Protein AF-A0A2H0J052-F1 (afdb_monomer_lite)

Foldseek 3Di:
DDQQKDDKDWDDPPDDLPPDDPVDVVVSCCVVPPSHVCCVVVVDTDIDIDGPVD

Sequence (54 aa):
MNLDVQAPQPLRPTHRCDGFSSSEPELDGWLVRRAYANQPSGASRTFVVVDAQD

pLDDT: mean 91.6, std 8.34, range [50.47, 97.19]

Structure (mmCIF, N/CA/C/O backbone):
data_AF-A0A2H0J052-F1
#
_entry.id   AF-A0A2H0J052-F1
#
loop_
_atom_site.group_PDB
_atom_site.id
_atom_site.type_symbol
_atom_site.label_atom_id
_atom_site.label_alt_id
_atom_site.label_comp_id
_atom_site.label_asym_id
_atom_site.label_entity_id
_atom_site.label_seq_id
_atom_site.pdbx_PDB_ins_code
_atom_site.Cartn_x
_atom_site.Cartn_y
_atom_site.Cartn_z
_atom_site.occupancy
_atom_site.B_iso_or_equiv
_atom_site.auth_seq_id
_atom_site.auth_comp_id
_atom_site.auth_asym_id
_atom_site.auth_atom_id
_atom_site.pdbx_PDB_model_num
ATOM 1 N N . MET A 1 1 ? -19.023 11.341 10.969 1.00 50.47 1 MET A N 1
ATOM 2 C CA . MET A 1 1 ? -18.254 10.082 10.911 1.00 50.47 1 MET A CA 1
ATOM 3 C C . MET A 1 1 ? -16.883 10.377 11.474 1.00 50.47 1 MET A C 1
ATOM 5 O O . MET A 1 1 ? -16.200 11.214 10.901 1.00 50.47 1 MET A O 1
ATOM 9 N N . ASN A 1 2 ? -16.534 9.783 12.612 1.00 72.25 2 ASN A N 1
ATOM 10 C CA . ASN A 1 2 ? -15.152 9.769 13.080 1.00 72.25 2 ASN A CA 1
ATOM 11 C C . ASN A 1 2 ? -14.562 8.446 12.595 1.00 72.25 2 ASN A C 1
ATOM 13 O O . ASN A 1 2 ? -15.166 7.404 12.841 1.00 72.25 2 ASN A O 1
ATOM 17 N N . LEU A 1 3 ? -13.463 8.507 11.851 1.00 80.25 3 LEU A N 1
ATOM 18 C CA . LEU A 1 3 ? -12.742 7.317 11.421 1.00 80.25 3 LEU A CA 1
ATOM 19 C C . LEU A 1 3 ? -11.855 6.908 12.599 1.00 80.25 3 LEU A C 1
ATOM 21 O O . LEU A 1 3 ? -10.876 7.596 12.890 1.00 80.25 3 LEU A O 1
ATOM 25 N N . ASP A 1 4 ? -12.257 5.871 13.332 1.00 92.38 4 ASP A N 1
ATOM 26 C CA . ASP A 1 4 ? -11.441 5.331 14.416 1.00 92.38 4 ASP A CA 1
ATOM 27 C C . ASP A 1 4 ? -10.357 4.461 13.790 1.00 92.38 4 ASP A C 1
ATOM 29 O O . ASP A 1 4 ? -10.622 3.369 13.294 1.00 92.38 4 ASP A O 1
ATOM 33 N N . VAL A 1 5 ? -9.147 5.003 13.707 1.00 93.62 5 VAL A N 1
ATOM 34 C CA . VAL A 1 5 ? -8.028 4.349 13.038 1.00 93.62 5 VAL A CA 1
ATOM 35 C C . VAL A 1 5 ? -6.866 4.181 13.992 1.00 93.62 5 VAL A C 1
ATOM 37 O O . VAL A 1 5 ? -6.554 5.052 14.807 1.00 93.62 5 VAL A O 1
ATOM 40 N N . GLN A 1 6 ? -6.186 3.052 13.857 1.00 93.81 6 GLN A N 1
ATOM 41 C CA . GLN A 1 6 ? -4.954 2.796 14.583 1.00 93.81 6 GLN A CA 1
ATOM 42 C C . GLN A 1 6 ? -3.837 3.738 14.117 1.00 93.81 6 GLN A C 1
ATOM 44 O O . GLN A 1 6 ? -3.872 4.311 13.022 1.00 93.81 6 GLN A O 1
ATOM 49 N N . ALA A 1 7 ? -2.798 3.864 14.946 1.00 95.31 7 ALA A N 1
ATOM 50 C CA . ALA A 1 7 ? -1.596 4.596 14.569 1.00 95.31 7 ALA A CA 1
ATOM 51 C C . ALA A 1 7 ? -0.980 4.021 13.271 1.00 95.31 7 ALA A C 1
ATOM 53 O O . ALA A 1 7 ? -1.030 2.805 13.059 1.00 95.31 7 ALA A O 1
ATOM 54 N N . PRO A 1 8 ? -0.359 4.859 12.418 1.00 96.75 8 PRO A N 1
ATOM 55 C CA . PRO A 1 8 ? 0.266 4.396 11.187 1.00 96.75 8 PRO A CA 1
ATOM 56 C C . PRO A 1 8 ? 1.281 3.276 11.434 1.00 96.75 8 PRO A C 1
ATOM 58 O O . PRO A 1 8 ? 2.187 3.406 12.260 1.00 96.75 8 PRO A O 1
ATOM 61 N N . GLN A 1 9 ? 1.165 2.193 10.673 1.00 96.38 9 GLN A N 1
ATOM 62 C CA . GLN A 1 9 ? 2.015 1.012 10.791 1.00 96.38 9 GLN A CA 1
ATOM 63 C C . GLN A 1 9 ? 2.614 0.604 9.439 1.00 96.38 9 GLN A C 1
ATOM 65 O O . GLN A 1 9 ? 2.005 0.852 8.398 1.00 96.38 9 GLN A O 1
ATOM 70 N N . PRO A 1 10 ? 3.811 -0.016 9.410 1.00 96.75 10 PRO A N 1
ATOM 71 C CA . PRO A 1 10 ? 4.401 -0.508 8.166 1.00 96.75 10 PRO A CA 1
ATOM 72 C C . PRO A 1 10 ? 3.482 -1.518 7.475 1.00 96.75 10 PRO A C 1
ATOM 74 O O . PRO A 1 10 ? 2.902 -2.365 8.153 1.00 96.75 10 PRO A O 1
ATOM 77 N N . LEU A 1 11 ? 3.389 -1.480 6.144 1.00 96.25 11 LEU A N 1
ATOM 78 C CA . LEU A 1 11 ? 2.604 -2.447 5.376 1.00 96.25 11 LEU A CA 1
ATOM 79 C C . LEU A 1 11 ? 3.096 -3.882 5.640 1.00 96.25 11 LEU A C 1
ATOM 81 O O . LEU A 1 11 ? 4.293 -4.165 5.585 1.00 96.25 11 LEU A O 1
ATOM 85 N N . ARG A 1 12 ? 2.162 -4.793 5.922 1.00 93.44 12 ARG A N 1
ATOM 86 C CA . ARG A 1 12 ? 2.402 -6.212 6.207 1.00 93.44 12 ARG A CA 1
ATOM 87 C C . ARG A 1 12 ? 1.422 -7.066 5.404 1.00 93.44 12 ARG A C 1
ATOM 89 O O . ARG A 1 12 ? 0.316 -6.593 5.158 1.00 93.44 12 ARG A O 1
ATOM 96 N N . PRO A 1 13 ? 1.763 -8.328 5.079 1.00 90.06 13 PRO A N 1
ATOM 97 C CA . PRO A 1 13 ? 0.855 -9.249 4.382 1.00 90.06 13 PRO A CA 1
ATOM 98 C C . PRO A 1 13 ? -0.491 -9.487 5.085 1.00 90.06 13 PRO A C 1
ATOM 100 O O . PRO A 1 13 ? -1.430 -9.952 4.457 1.00 90.06 13 PRO A O 1
ATOM 103 N N . THR A 1 14 ? -0.587 -9.182 6.382 1.00 91.38 14 THR A N 1
ATOM 104 C CA . THR A 1 14 ? -1.821 -9.284 7.171 1.00 91.38 14 THR A CA 1
ATOM 105 C C . THR A 1 14 ? -2.814 -8.154 6.903 1.00 91.38 14 THR A C 1
ATOM 107 O O . THR A 1 14 ? -3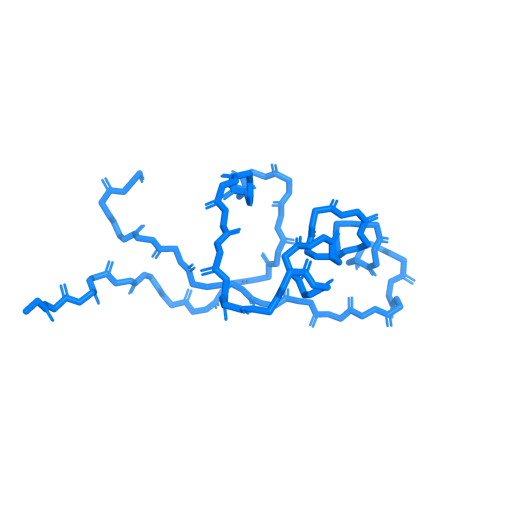.982 -8.292 7.248 1.00 91.38 14 THR A O 1
ATOM 110 N N . HIS A 1 15 ? -2.381 -7.030 6.324 1.00 92.88 15 HIS A N 1
ATOM 111 C CA . HIS A 1 15 ? -3.292 -5.944 5.970 1.00 92.88 15 HIS A CA 1
ATOM 11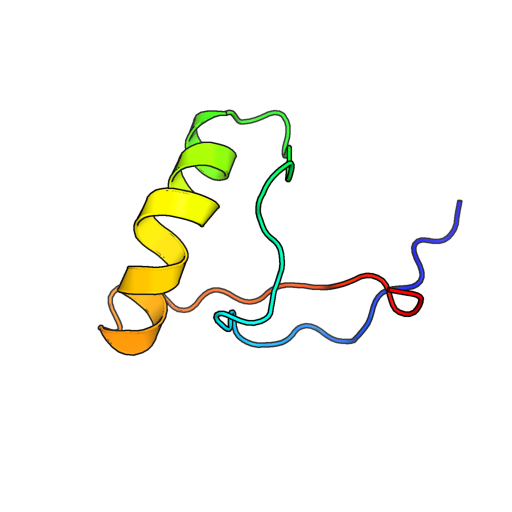2 C C . HIS A 1 15 ? -4.074 -6.318 4.717 1.00 92.88 15 HIS A C 1
ATOM 114 O O . HIS A 1 15 ? -3.480 -6.724 3.720 1.00 92.88 15 HIS A O 1
ATOM 120 N N . ARG A 1 16 ? -5.395 -6.148 4.763 1.00 90.38 16 ARG A N 1
ATOM 121 C CA . ARG A 1 16 ? -6.289 -6.383 3.629 1.00 90.38 16 ARG A CA 1
ATOM 122 C C . ARG A 1 16 ? -6.340 -5.122 2.771 1.00 90.38 16 ARG A C 1
ATOM 124 O O . ARG A 1 16 ? -6.977 -4.146 3.149 1.00 90.38 16 ARG A O 1
ATOM 131 N N . CYS A 1 17 ? -5.644 -5.130 1.637 1.00 90.50 17 CYS A N 1
ATOM 132 C CA . CYS A 1 17 ? -5.677 -4.017 0.680 1.00 90.50 17 CYS A CA 1
ATOM 133 C C . CYS A 1 17 ? -6.651 -4.248 -0.486 1.00 90.50 17 CYS A C 1
ATOM 135 O O . CYS A 1 17 ? -6.894 -3.330 -1.268 1.00 90.50 17 CYS A O 1
ATOM 137 N N . ASP A 1 18 ? -7.223 -5.449 -0.606 1.00 87.44 18 ASP A N 1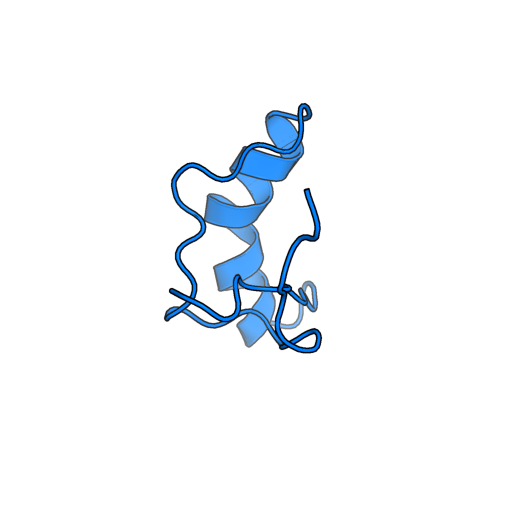
ATOM 138 C CA . ASP A 1 18 ? -8.250 -5.737 -1.604 1.00 87.44 18 ASP A CA 1
ATOM 139 C C . ASP A 1 18 ? -9.503 -4.894 -1.340 1.00 87.44 18 ASP A C 1
ATOM 141 O O . ASP A 1 18 ? -10.034 -4.875 -0.231 1.00 87.44 18 ASP A O 1
ATOM 145 N N . GLY A 1 19 ? -9.982 -4.195 -2.369 1.00 87.31 19 GLY A N 1
ATOM 146 C CA . GLY A 1 19 ? -11.136 -3.299 -2.258 1.00 87.31 19 GLY A CA 1
ATOM 147 C C . GLY A 1 19 ? -10.818 -1.899 -1.721 1.00 87.31 19 GLY A C 1
ATOM 148 O O . GLY A 1 19 ? -11.737 -1.092 -1.595 1.00 87.31 19 GLY A O 1
ATOM 149 N N . PHE A 1 20 ? -9.547 -1.576 -1.450 1.00 92.31 20 PHE A N 1
ATOM 150 C CA . PHE A 1 20 ? -9.132 -0.193 -1.211 1.00 92.31 20 PHE A CA 1
ATOM 151 C C . PHE A 1 20 ? -9.379 0.656 -2.467 1.00 92.31 20 PHE A C 1
ATOM 153 O O . PHE A 1 20 ? -9.007 0.245 -3.567 1.00 92.31 20 PHE A O 1
ATOM 160 N N . SER A 1 21 ? -9.994 1.832 -2.298 1.00 94.50 21 SER A N 1
ATOM 161 C CA . SER A 1 21 ? -10.204 2.780 -3.393 1.00 94.50 21 SER A CA 1
ATOM 162 C C . SER A 1 21 ? -9.913 4.215 -2.972 1.00 94.50 21 SER A C 1
ATOM 164 O O . SER A 1 21 ? -10.564 4.762 -2.082 1.00 94.50 21 SER A O 1
ATOM 166 N N . SER A 1 22 ? -8.932 4.824 -3.633 1.00 92.56 22 SER A N 1
ATOM 167 C CA . SER A 1 22 ? -8.429 6.172 -3.349 1.00 92.56 22 SER A CA 1
ATOM 168 C C . SER A 1 22 ? -8.896 7.233 -4.344 1.00 92.56 22 SER A C 1
ATOM 170 O O . SER A 1 22 ? -8.341 8.327 -4.361 1.00 92.56 22 SER A O 1
ATOM 172 N N . SER A 1 23 ? -9.893 6.929 -5.183 1.00 95.00 23 SER A N 1
ATOM 173 C CA . SER A 1 23 ? -10.293 7.693 -6.383 1.00 95.00 23 SER A CA 1
ATOM 174 C C . SER A 1 23 ? -9.254 7.754 -7.512 1.00 95.00 23 SER A C 1
ATOM 176 O O . SER A 1 23 ? -9.605 8.156 -8.617 1.00 95.00 23 SER A O 1
ATOM 178 N N . GLU A 1 24 ? -8.035 7.263 -7.273 1.00 96.81 24 GLU A N 1
ATOM 179 C CA . GLU A 1 24 ? -6.952 7.135 -8.249 1.00 96.81 24 GLU A CA 1
ATOM 180 C C . GLU A 1 24 ? -6.653 5.647 -8.519 1.00 96.81 24 GLU A C 1
ATOM 182 O O . GLU A 1 24 ? -5.874 5.020 -7.790 1.00 96.81 24 GLU A O 1
ATOM 187 N N . PRO A 1 25 ? -7.236 5.042 -9.575 1.00 94.06 25 PRO A N 1
ATOM 188 C CA . PRO A 1 25 ? -7.130 3.601 -9.826 1.00 94.06 25 PRO A CA 1
ATOM 189 C C . PRO A 1 25 ? -5.693 3.097 -10.010 1.00 94.06 25 PRO A C 1
ATOM 191 O O . PRO A 1 25 ? -5.392 1.931 -9.740 1.00 94.06 25 PRO A O 1
ATOM 194 N N . GLU A 1 26 ? -4.790 3.964 -10.476 1.00 95.62 26 GLU A N 1
ATOM 195 C CA . GLU A 1 26 ? -3.370 3.638 -10.613 1.00 95.62 26 GLU A CA 1
ATOM 196 C C . GLU A 1 26 ? -2.706 3.404 -9.249 1.00 95.62 26 GLU A C 1
ATOM 198 O O . GLU A 1 26 ? -1.908 2.472 -9.110 1.00 95.62 26 GLU A O 1
ATOM 203 N N . LEU A 1 27 ? -3.072 4.191 -8.230 1.00 95.75 27 LEU A N 1
ATOM 204 C CA . LEU A 1 27 ? -2.564 4.033 -6.866 1.00 95.75 27 LEU A CA 1
ATOM 205 C C . LEU A 1 27 ? -3.157 2.797 -6.187 1.00 95.75 27 LEU A C 1
ATOM 207 O O . LEU A 1 27 ? -2.422 2.055 -5.533 1.00 95.75 27 LEU A O 1
ATOM 211 N N . ASP A 1 28 ? -4.442 2.518 -6.411 1.00 94.81 28 ASP A N 1
ATOM 212 C CA . ASP A 1 28 ? -5.106 1.306 -5.911 1.00 94.81 28 ASP A CA 1
ATOM 213 C C . ASP A 1 28 ? -4.428 0.047 -6.484 1.00 94.81 28 ASP A C 1
ATOM 215 O O . ASP A 1 28 ? -4.042 -0.879 -5.762 1.00 94.81 28 ASP A O 1
ATOM 219 N N . GLY A 1 29 ? -4.184 0.047 -7.800 1.00 94.38 29 GLY A N 1
ATOM 220 C CA . GLY A 1 29 ? -3.461 -1.024 -8.480 1.00 94.38 29 GLY A CA 1
ATOM 221 C C . GLY A 1 29 ? -2.012 -1.157 -8.009 1.00 94.38 29 GLY A C 1
ATOM 222 O O . GLY A 1 29 ? -1.503 -2.275 -7.881 1.00 94.38 29 GLY A O 1
ATOM 223 N N . TRP A 1 30 ? -1.338 -0.039 -7.730 1.00 95.50 30 TRP A N 1
ATOM 224 C CA . TRP A 1 30 ? 0.021 -0.036 -7.196 1.00 95.50 30 TRP A CA 1
ATOM 225 C C . TRP A 1 30 ? 0.090 -0.637 -5.787 1.00 95.50 30 TRP A C 1
ATOM 227 O O . TRP A 1 30 ? 0.989 -1.441 -5.520 1.00 95.50 30 TRP A O 1
ATOM 237 N N . LEU A 1 31 ? -0.863 -0.310 -4.908 1.00 94.69 31 LEU A N 1
ATOM 238 C CA . LEU A 1 31 ? -0.907 -0.809 -3.533 1.00 94.69 31 LEU A CA 1
ATOM 239 C C . LEU A 1 31 ? -0.903 -2.343 -3.499 1.00 94.69 31 LEU A C 1
ATOM 241 O O . LEU A 1 31 ? -0.078 -2.951 -2.819 1.00 94.69 31 LEU A O 1
ATOM 245 N N . VAL A 1 32 ? -1.756 -2.970 -4.309 1.00 88.81 32 VAL A N 1
ATOM 246 C CA . VAL A 1 32 ? -1.884 -4.434 -4.343 1.00 88.81 32 VAL A CA 1
ATOM 247 C C . VAL A 1 32 ? -0.720 -5.094 -5.090 1.00 88.81 32 VAL A C 1
ATOM 249 O O . VAL A 1 32 ? -0.194 -6.116 -4.651 1.00 88.81 32 VAL A O 1
ATOM 252 N N . ARG A 1 33 ? -0.276 -4.527 -6.220 1.00 91.88 33 ARG A N 1
ATOM 253 C CA . ARG A 1 33 ? 0.694 -5.196 -7.114 1.00 91.88 33 ARG A CA 1
ATOM 254 C C . ARG A 1 33 ? 2.157 -4.911 -6.794 1.00 91.88 33 ARG A C 1
ATOM 256 O O . ARG A 1 33 ? 3.025 -5.681 -7.204 1.00 91.88 33 ARG A O 1
ATOM 263 N N . ARG A 1 34 ? 2.459 -3.782 -6.151 1.00 95.38 34 ARG A N 1
ATOM 264 C CA . ARG A 1 34 ? 3.835 -3.299 -5.954 1.00 95.38 34 ARG A CA 1
ATOM 265 C C . ARG A 1 34 ? 4.176 -3.079 -4.493 1.00 95.38 34 ARG A C 1
ATOM 267 O O . ARG A 1 34 ? 5.250 -3.508 -4.086 1.00 95.38 34 ARG A O 1
ATOM 274 N N . ALA A 1 35 ? 3.301 -2.465 -3.697 1.00 95.31 35 ALA A N 1
ATOM 275 C CA . ALA A 1 35 ? 3.662 -2.058 -2.337 1.00 95.31 35 ALA A CA 1
ATOM 276 C C . ALA A 1 35 ? 4.130 -3.237 -1.465 1.00 95.31 35 ALA A C 1
ATOM 278 O O . ALA A 1 35 ? 5.161 -3.132 -0.799 1.00 95.31 35 ALA A O 1
ATOM 279 N N . TYR A 1 36 ? 3.449 -4.386 -1.536 1.00 92.44 36 TYR A N 1
ATOM 280 C CA . TYR A 1 36 ? 3.848 -5.588 -0.794 1.00 92.44 36 TYR A CA 1
ATOM 281 C C . TYR A 1 36 ? 5.223 -6.132 -1.189 1.00 92.44 36 TYR A C 1
ATOM 283 O O . TYR A 1 36 ? 5.966 -6.568 -0.318 1.00 92.44 36 TYR A O 1
ATOM 291 N N . ALA A 1 37 ? 5.577 -6.104 -2.477 1.00 93.31 37 ALA A N 1
ATOM 292 C CA . ALA A 1 37 ? 6.883 -6.561 -2.962 1.00 93.31 37 ALA A CA 1
ATOM 293 C C . ALA A 1 37 ? 7.989 -5.520 -2.712 1.00 93.31 37 ALA A C 1
ATOM 295 O O . ALA A 1 37 ? 9.155 -5.857 -2.485 1.00 93.31 37 ALA A O 1
ATOM 296 N N . ASN A 1 38 ? 7.622 -4.241 -2.717 1.00 96.50 38 ASN A N 1
ATOM 297 C CA . ASN A 1 38 ? 8.545 -3.142 -2.487 1.00 96.50 38 ASN A CA 1
ATOM 298 C C . ASN A 1 38 ? 8.964 -3.029 -1.017 1.00 96.50 38 ASN A C 1
ATOM 300 O O . ASN A 1 38 ? 10.100 -2.645 -0.744 1.00 96.50 38 ASN A O 1
ATOM 304 N N 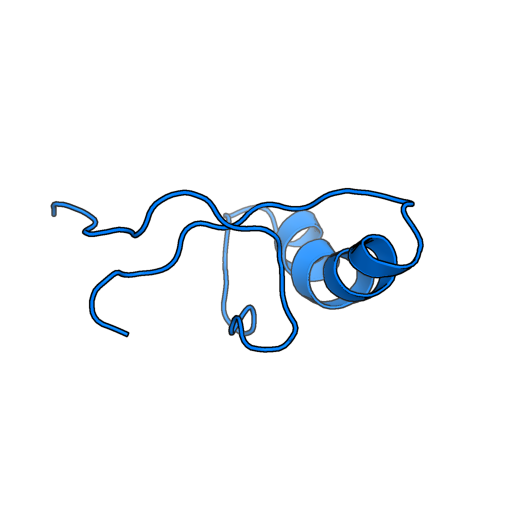. GLN A 1 39 ? 8.080 -3.399 -0.085 1.00 95.50 39 GLN A N 1
ATOM 305 C CA . GLN A 1 39 ? 8.356 -3.346 1.348 1.00 95.50 39 GLN A CA 1
ATOM 306 C C . GLN A 1 39 ? 9.588 -4.188 1.759 1.00 95.50 39 GLN A C 1
ATOM 308 O O . GLN A 1 39 ? 10.496 -3.618 2.364 1.00 95.50 39 GLN A O 1
ATOM 313 N N . PRO A 1 40 ? 9.690 -5.498 1.438 1.00 93.81 40 PRO A N 1
ATOM 314 C CA . PRO A 1 40 ? 10.866 -6.301 1.777 1.00 93.81 40 PRO A CA 1
ATOM 315 C C . PRO A 1 40 ? 12.083 -6.002 0.893 1.00 93.81 40 PRO A C 1
ATOM 317 O O . PRO A 1 40 ? 13.209 -6.162 1.352 1.00 93.81 40 PRO A O 1
ATOM 320 N N . SER A 1 41 ? 11.886 -5.570 -0.358 1.00 95.62 41 SER A N 1
ATOM 321 C CA . SER A 1 41 ? 13.001 -5.241 -1.263 1.00 95.62 41 SER A CA 1
ATOM 322 C C . SER A 1 41 ? 13.626 -3.869 -0.994 1.00 95.62 41 SER A C 1
ATOM 324 O O . SER A 1 41 ? 14.701 -3.574 -1.509 1.00 95.62 41 SER A O 1
ATOM 326 N N . GLY A 1 42 ? 12.970 -3.020 -0.197 1.00 95.25 42 GLY A N 1
ATOM 327 C CA . GLY A 1 42 ? 13.439 -1.673 0.125 1.00 95.25 42 GLY A CA 1
ATOM 328 C C . GLY A 1 42 ? 13.216 -0.642 -0.985 1.00 95.25 42 GLY A C 1
ATOM 329 O O . GLY A 1 42 ? 13.618 0.506 -0.819 1.00 95.25 42 GLY A O 1
ATOM 330 N N . ALA A 1 43 ? 12.551 -1.008 -2.087 1.00 97.06 43 ALA A N 1
ATOM 331 C CA . ALA A 1 43 ? 12.256 -0.088 -3.188 1.00 97.06 43 ALA A CA 1
ATOM 332 C C . ALA A 1 43 ? 11.303 1.050 -2.771 1.00 97.06 43 ALA A C 1
ATOM 334 O O . ALA A 1 43 ? 11.382 2.156 -3.302 1.00 97.06 43 ALA A O 1
ATOM 335 N N . SER A 1 44 ? 10.416 0.797 -1.803 1.00 97.19 44 SER A N 1
ATOM 336 C CA . SER A 1 44 ? 9.601 1.820 -1.140 1.00 97.19 44 SER A CA 1
ATOM 337 C C . SER A 1 44 ? 9.163 1.349 0.246 1.00 97.19 44 SER A C 1
ATOM 339 O O . SER A 1 44 ? 8.918 0.162 0.447 1.00 97.19 44 SER A O 1
ATOM 341 N N . ARG A 1 45 ? 9.006 2.283 1.192 1.00 97.12 45 ARG A N 1
ATOM 342 C CA . ARG A 1 45 ? 8.446 2.011 2.526 1.00 97.12 45 ARG A CA 1
ATOM 343 C C . ARG A 1 45 ? 7.024 2.550 2.597 1.00 97.12 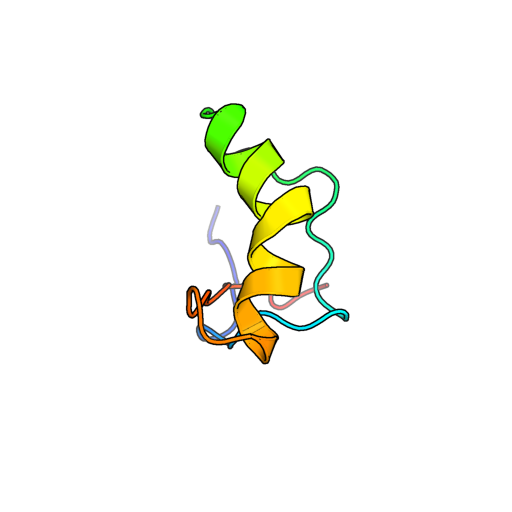45 ARG A C 1
ATOM 345 O O . ARG A 1 45 ? 6.835 3.763 2.606 1.00 97.12 45 ARG A O 1
ATOM 352 N N . THR A 1 46 ? 6.051 1.652 2.676 1.00 97.06 46 THR A N 1
ATOM 353 C CA . THR A 1 46 ? 4.630 2.004 2.742 1.00 97.06 46 THR A CA 1
ATOM 354 C C . THR A 1 46 ? 4.137 1.888 4.179 1.00 97.06 46 THR A C 1
ATOM 356 O O . THR A 1 46 ? 4.405 0.895 4.860 1.00 97.06 46 THR A O 1
ATOM 359 N N . PHE A 1 47 ? 3.406 2.900 4.639 1.00 96.69 47 PHE A N 1
ATOM 360 C CA . PHE A 1 47 ? 2.709 2.895 5.922 1.00 96.69 47 PHE A CA 1
ATOM 361 C C . PHE A 1 47 ? 1.208 2.973 5.671 1.00 96.69 47 PHE A C 1
ATOM 363 O O . PHE A 1 47 ? 0.771 3.656 4.747 1.00 96.69 47 PHE A O 1
ATOM 370 N N . VAL A 1 48 ? 0.435 2.270 6.490 1.00 95.31 48 VAL A N 1
ATOM 371 C CA . VAL A 1 48 ? -1.025 2.227 6.417 1.00 95.31 48 VAL A CA 1
ATOM 372 C C . VAL A 1 48 ? -1.622 2.587 7.768 1.00 95.31 48 VAL A C 1
ATOM 374 O O . VAL A 1 48 ? -1.024 2.320 8.811 1.00 95.31 48 VAL A O 1
ATOM 377 N N . VAL A 1 49 ? -2.812 3.172 7.738 1.00 94.62 49 VAL A N 1
ATOM 378 C CA . VAL A 1 49 ? -3.728 3.196 8.879 1.00 94.62 49 VAL A CA 1
ATOM 379 C C . VAL A 1 49 ? -4.801 2.149 8.619 1.00 94.62 49 VAL A C 1
ATOM 381 O O . VAL A 1 49 ? -5.184 1.930 7.470 1.00 94.62 49 VAL A O 1
ATOM 384 N N . VAL A 1 50 ? -5.243 1.475 9.670 1.00 93.62 50 VAL A N 1
ATOM 385 C CA . VAL A 1 50 ? -6.319 0.482 9.604 1.00 93.62 50 VAL A CA 1
ATOM 386 C C . VAL A 1 50 ? -7.414 0.898 10.565 1.00 93.62 50 VAL A C 1
ATOM 388 O O . VAL A 1 50 ? -7.136 1.614 11.53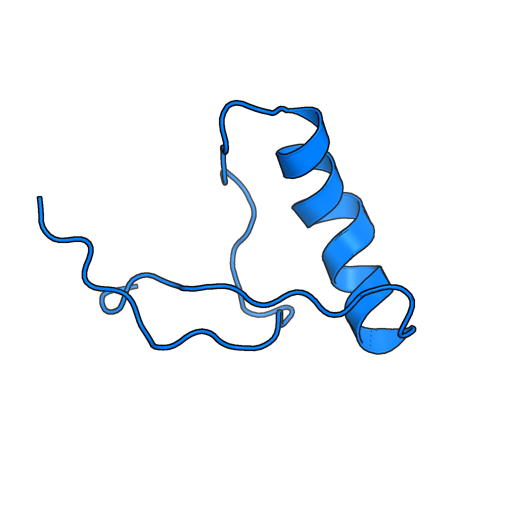3 1.00 93.62 50 VAL A O 1
ATOM 391 N N . ASP A 1 51 ? -8.638 0.467 10.284 1.00 91.88 51 ASP A N 1
ATOM 392 C CA . ASP A 1 51 ? -9.747 0.634 11.214 1.00 91.88 51 ASP A CA 1
ATOM 393 C C . ASP A 1 51 ? -9.381 -0.015 12.560 1.00 91.88 51 ASP A C 1
ATOM 395 O O . ASP A 1 51 ? -8.758 -1.078 12.607 1.00 91.88 51 ASP A O 1
ATOM 399 N N . ALA A 1 52 ? -9.695 0.660 13.661 1.00 86.94 52 ALA A N 1
ATOM 400 C CA . ALA A 1 52 ? -9.466 0.133 14.998 1.00 86.94 52 ALA A CA 1
ATOM 401 C C . ALA A 1 52 ? -10.427 -1.013 15.360 1.00 86.94 52 ALA A C 1
ATOM 403 O O . ALA A 1 52 ? -10.160 -1.727 16.327 1.00 86.94 52 ALA A O 1
ATOM 404 N N . GLN A 1 53 ? -11.520 -1.172 14.608 1.00 76.88 53 GLN A N 1
ATOM 405 C CA . GLN A 1 53 ? -12.617 -2.101 14.879 1.00 76.88 53 GLN A CA 1
ATOM 406 C C . GLN A 1 53 ? -12.651 -3.330 13.940 1.00 76.88 53 GLN A C 1
ATOM 408 O O . GLN A 1 53 ? -13.617 -4.092 14.013 1.00 76.88 53 GLN A O 1
ATOM 413 N N . ASP A 1 54 ? -11.649 -3.518 13.068 1.00 64.38 54 ASP A N 1
ATOM 414 C CA . ASP A 1 54 ? -11.518 -4.681 12.153 1.00 64.38 54 ASP A CA 1
ATOM 415 C C . ASP A 1 54 ? -10.705 -5.838 12.771 1.00 64.38 54 ASP A C 1
ATOM 417 O O . ASP A 1 54 ? -9.721 -5.570 13.505 1.00 64.38 54 ASP A O 1
#

Secondary structure (DSSP, 8-state):
----BPPPEE--TTS--TT---S-HHHHHHIIIIIHHHHHHTS---EE--BTT-

Radius of gyration: 11.7 Å; chains: 1; bounding box: 32×19×26 Å